Protein AF-A0A4R3VNK3-F1 (afdb_monomer_lite)

Secondary structure (DSSP, 8-state):
--------HHHHHSTTS-HHHHHHHHHHHTTS--HHHHHHHHH-S--EEEEEES--HHHHHHHHHHHHGGGEEEEEEEEEEETTTTEEEEEEEEEEETTTEEEEEETTTTEEEEEE-GGGHHHHHHHHHHHHHHHT---------

Foldseek 3Di:
DDPDDDPDVVVVVCVPPDPVRVVVCVVVVQPDDDPQVVLCVVPVDRWDKDKDFPAPVVQLVVVCCVVQVVFFPDKDWHWDDDPVVRDTDWTWIWTQGNQSWIWIATPVRRMIMIIHDPVCPVVVVVSVVSRVVRSPPDPPPPDPD

Radius of gyration: 17.73 Å; chains: 1; bounding box: 51×50×43 Å

Sequence (145 aa):
MNNHELENPYSAKMRDLSLEVCLKIKDKFENQHSAYNLFCLFYGCIPQIETCYNLNCNRLIQKLRECYQEQIITQYYCRQYDIERDELIKTNFIILLTHEIAIHLNYLEQYVQILYSSTHIPEVRRIWSKVREIHFTKPDCQNSK

pLDDT: mean 72.59, std 20.17, range [32.12, 95.0]

Organism: NCBI:txid797292

Structure (mmCIF, N/CA/C/O backbone):
data_AF-A0A4R3VNK3-F1
#
_entry.id   AF-A0A4R3VNK3-F1
#
loop_
_atom_site.group_PDB
_atom_site.id
_atom_site.type_symbol
_atom_site.label_atom_id
_atom_site.label_alt_id
_atom_site.label_comp_id
_atom_site.label_asym_id
_atom_site.label_entity_id
_atom_site.label_seq_id
_atom_site.pdbx_PDB_ins_code
_atom_site.Cartn_x
_atom_site.Cartn_y
_atom_site.Cartn_z
_atom_site.occupancy
_atom_site.B_iso_or_equiv
_atom_site.auth_seq_id
_atom_site.auth_comp_id
_atom_site.auth_asym_id
_atom_site.auth_atom_id
_atom_site.pdbx_PDB_model_num
ATOM 1 N N . MET A 1 1 ? -30.342 -9.624 -20.538 1.00 32.12 1 MET A N 1
ATOM 2 C CA . MET A 1 1 ? -29.613 -10.501 -19.598 1.00 32.12 1 MET A CA 1
ATOM 3 C C . MET A 1 1 ? -29.099 -9.644 -18.458 1.00 32.12 1 MET A C 1
ATOM 5 O O . MET A 1 1 ? -28.582 -8.566 -18.722 1.00 32.12 1 MET A O 1
ATOM 9 N N . ASN A 1 2 ? -29.353 -10.094 -17.231 1.00 36.09 2 ASN A N 1
ATOM 10 C CA . ASN A 1 2 ? -29.096 -9.404 -15.968 1.00 36.09 2 ASN A CA 1
ATOM 11 C C . ASN A 1 2 ? -27.599 -9.189 -15.718 1.00 36.09 2 ASN A C 1
ATOM 13 O O . ASN A 1 2 ? -26.845 -10.149 -15.788 1.00 36.09 2 ASN A O 1
ATOM 17 N N . ASN A 1 3 ? -27.226 -7.968 -15.328 1.00 32.34 3 ASN A N 1
ATOM 18 C CA . ASN A 1 3 ? -26.004 -7.673 -14.569 1.00 32.34 3 ASN A CA 1
ATOM 19 C C . ASN A 1 3 ? -26.396 -7.017 -13.233 1.00 32.34 3 ASN A C 1
ATOM 21 O O . ASN A 1 3 ? -25.889 -5.962 -12.857 1.00 32.34 3 ASN A O 1
ATOM 25 N N . HIS A 1 4 ? -27.360 -7.625 -12.538 1.00 47.88 4 HIS A N 1
ATOM 26 C CA . HIS A 1 4 ? -27.377 -7.525 -11.085 1.00 47.88 4 HIS A CA 1
ATOM 27 C C . HIS A 1 4 ? -26.259 -8.425 -10.560 1.00 47.88 4 HIS A C 1
ATOM 29 O O . HIS A 1 4 ? -26.024 -9.482 -11.134 1.00 47.88 4 HIS A O 1
ATOM 35 N N . GLU A 1 5 ? -25.633 -7.988 -9.468 1.00 44.31 5 GLU A N 1
ATOM 36 C CA . GLU A 1 5 ? -24.559 -8.665 -8.727 1.00 44.31 5 GLU A CA 1
ATOM 37 C C . GLU A 1 5 ? -23.148 -8.367 -9.231 1.00 44.31 5 GLU A C 1
ATOM 39 O O . GLU A 1 5 ? -22.507 -9.169 -9.891 1.00 44.31 5 GLU A O 1
ATOM 44 N N . LEU A 1 6 ? -22.655 -7.189 -8.850 1.00 37.09 6 LEU A N 1
ATOM 45 C CA . LEU A 1 6 ? -21.381 -7.035 -8.142 1.00 37.09 6 LEU A CA 1
ATOM 46 C C . LEU A 1 6 ? -21.452 -5.682 -7.411 1.00 37.09 6 LEU A C 1
ATOM 48 O O . LEU A 1 6 ? -20.760 -4.722 -7.752 1.00 37.09 6 LEU A O 1
ATOM 52 N N . GLU A 1 7 ? -22.336 -5.582 -6.408 1.00 37.72 7 GLU A N 1
ATOM 53 C CA . GLU A 1 7 ? -22.221 -4.531 -5.389 1.00 37.72 7 GLU A CA 1
ATOM 54 C C . GLU A 1 7 ? -20.957 -4.818 -4.582 1.00 37.72 7 GLU A C 1
ATOM 56 O O . GLU A 1 7 ? -20.942 -5.502 -3.562 1.00 37.72 7 GLU A O 1
ATOM 61 N N . ASN A 1 8 ? -19.846 -4.336 -5.118 1.00 41.91 8 ASN A N 1
ATOM 62 C CA . ASN A 1 8 ? -18.576 -4.342 -4.440 1.00 41.91 8 ASN A CA 1
ATOM 63 C C . ASN A 1 8 ? -18.700 -3.447 -3.186 1.00 41.91 8 ASN A C 1
ATOM 65 O O . ASN A 1 8 ? -19.165 -2.310 -3.329 1.00 41.91 8 ASN A O 1
ATOM 69 N N . PRO A 1 9 ? -18.276 -3.876 -1.984 1.00 42.41 9 PRO A N 1
ATOM 70 C CA . PRO A 1 9 ? -18.258 -3.031 -0.784 1.00 42.41 9 PRO A CA 1
ATOM 71 C C . PRO A 1 9 ? -17.467 -1.713 -0.944 1.00 42.41 9 PRO A C 1
ATOM 73 O O . PRO A 1 9 ? -17.636 -0.799 -0.135 1.00 42.41 9 PRO A O 1
ATOM 76 N N . TYR A 1 10 ? -16.679 -1.547 -2.018 1.00 35.66 10 TYR A N 1
ATOM 77 C CA . TYR A 1 10 ? -16.115 -0.254 -2.435 1.00 35.66 10 TYR A CA 1
ATOM 78 C C . TYR A 1 10 ? -17.155 0.772 -2.903 1.00 35.66 10 TYR A C 1
ATOM 80 O O . TYR A 1 10 ? -16.978 1.967 -2.677 1.00 35.66 10 TYR A O 1
ATOM 88 N N . SER A 1 11 ? -18.252 0.332 -3.522 1.00 39.53 11 SER A N 1
ATOM 89 C CA . SER A 1 11 ? -19.286 1.223 -4.064 1.00 39.53 11 SER A CA 1
ATOM 90 C C . SER A 1 11 ? -20.045 1.964 -2.961 1.00 39.53 11 SER A C 1
ATOM 92 O O . SER A 1 11 ? -20.378 3.133 -3.126 1.00 39.53 11 SER A O 1
ATOM 94 N N . ALA A 1 12 ? -20.241 1.332 -1.799 1.00 36.06 12 ALA A N 1
ATOM 95 C CA . ALA A 1 12 ? -20.932 1.931 -0.661 1.00 36.06 12 ALA A CA 1
ATOM 96 C C . ALA A 1 12 ? -20.123 3.053 0.021 1.00 36.06 12 ALA A C 1
ATOM 98 O O . ALA A 1 12 ? -20.721 4.025 0.470 1.00 36.06 12 ALA A O 1
ATOM 99 N N . LYS A 1 13 ? -18.781 2.965 0.053 1.00 40.47 13 LYS A N 1
ATOM 100 C CA . LYS A 1 13 ? -17.903 4.031 0.589 1.00 40.47 13 LYS A CA 1
ATOM 101 C C . LYS A 1 13 ? -17.577 5.133 -0.426 1.00 40.47 13 LYS A C 1
ATOM 103 O O . LYS A 1 13 ? -17.186 6.221 -0.025 1.00 40.47 13 LYS A O 1
ATOM 108 N N . MET A 1 14 ? -17.752 4.875 -1.723 1.00 37.59 14 MET A N 1
ATOM 109 C CA . MET A 1 14 ? -17.576 5.873 -2.788 1.00 37.59 14 MET A CA 1
ATOM 110 C C . MET A 1 14 ? -18.839 6.696 -3.085 1.00 37.59 14 MET A C 1
ATOM 112 O O . MET A 1 14 ? -18.780 7.579 -3.934 1.00 37.59 14 MET A O 1
ATOM 116 N N . ARG A 1 15 ? -19.970 6.446 -2.402 1.00 38.84 15 ARG A N 1
ATOM 117 C CA . ARG A 1 15 ? -21.246 7.149 -2.655 1.00 38.84 15 ARG A CA 1
ATOM 118 C C . ARG A 1 15 ? -21.190 8.671 -2.464 1.00 38.84 15 ARG A C 1
ATOM 120 O O . ARG A 1 15 ? -22.013 9.349 -3.067 1.00 38.84 15 ARG A O 1
ATOM 127 N N . ASP A 1 16 ? -20.206 9.195 -1.732 1.00 45.72 16 ASP A N 1
ATOM 128 C CA . ASP A 1 16 ? -20.061 10.640 -1.487 1.00 45.72 16 ASP A CA 1
ATOM 129 C C . ASP A 1 16 ? -18.989 11.329 -2.351 1.00 45.72 16 ASP A C 1
ATOM 131 O O . ASP A 1 16 ? -18.818 12.546 -2.281 1.00 45.72 16 ASP A O 1
ATOM 135 N N . LEU A 1 17 ? -18.275 10.589 -3.205 1.00 44.41 17 LEU A N 1
ATOM 136 C CA . LEU A 1 17 ? -17.343 11.166 -4.176 1.00 44.41 17 LEU A CA 1
ATOM 137 C C . LEU A 1 17 ? -17.968 11.059 -5.564 1.00 44.41 17 LEU A C 1
ATOM 139 O O . LEU A 1 17 ? -18.306 9.969 -6.024 1.00 44.41 17 LEU A O 1
ATOM 143 N N . SER A 1 18 ? -18.145 12.196 -6.242 1.00 48.69 18 SER A N 1
ATOM 144 C CA . SER A 1 18 ? -18.752 12.197 -7.573 1.00 48.69 18 SER A CA 1
ATOM 145 C C . SER A 1 18 ? -17.966 11.282 -8.520 1.00 48.69 18 SER A C 1
ATOM 147 O O . SER A 1 18 ? -16.740 11.187 -8.449 1.00 48.69 18 SER A O 1
ATOM 149 N N . LEU A 1 19 ? -18.668 10.606 -9.433 1.00 43.50 19 LEU A N 1
ATOM 150 C CA . LEU A 1 19 ? -18.063 9.718 -10.433 1.00 43.50 19 LEU A CA 1
ATOM 151 C C . LEU A 1 19 ? -16.925 10.414 -11.206 1.00 43.50 19 LEU A C 1
ATOM 153 O O . LEU A 1 19 ? -15.915 9.798 -11.529 1.00 43.50 19 LEU A O 1
ATOM 157 N N . GLU A 1 20 ? -17.056 11.721 -11.426 1.00 42.12 20 GLU A N 1
ATOM 158 C CA . GLU A 1 20 ? -16.043 12.576 -12.041 1.00 42.12 20 GLU A CA 1
ATOM 159 C C . GLU A 1 20 ? -14.791 12.752 -11.163 1.00 42.12 20 GLU A C 1
ATOM 161 O O . GLU A 1 20 ? -13.680 12.779 -11.684 1.00 42.12 20 GLU A O 1
ATOM 166 N N . VAL A 1 21 ? -14.939 12.819 -9.835 1.00 49.62 21 VAL A N 1
ATOM 167 C CA . VAL A 1 21 ? -13.823 12.817 -8.878 1.00 49.62 21 VAL A CA 1
ATOM 168 C C . VAL A 1 21 ? -13.159 11.446 -8.840 1.00 49.62 21 VAL A C 1
ATOM 170 O O . VAL A 1 21 ? -11.941 11.384 -8.926 1.00 49.62 21 VAL A O 1
ATOM 173 N N . CYS A 1 22 ? -13.914 10.348 -8.816 1.00 45.69 22 CYS A N 1
ATOM 174 C CA . CYS A 1 22 ? -13.359 8.990 -8.865 1.00 45.69 22 CYS A CA 1
ATOM 175 C C . CYS A 1 22 ? -12.591 8.704 -10.170 1.00 45.69 22 CYS A C 1
ATOM 177 O O . CYS A 1 22 ? -11.541 8.061 -10.140 1.00 45.69 22 CYS A O 1
ATOM 179 N N . LEU A 1 23 ? -13.065 9.221 -11.308 1.00 43.00 23 LEU A N 1
ATOM 180 C CA . LEU A 1 23 ? -12.381 9.120 -12.602 1.00 43.00 23 LEU A CA 1
ATOM 181 C C . LEU A 1 23 ? -11.177 10.071 -12.702 1.00 43.00 23 LEU A C 1
ATOM 183 O O . LEU A 1 23 ? -10.117 9.651 -13.151 1.00 43.00 23 LEU A O 1
ATOM 187 N N . LYS A 1 24 ? -11.276 11.306 -12.186 1.00 44.72 24 LYS A N 1
ATOM 188 C CA . LYS A 1 24 ? -10.127 12.225 -12.045 1.00 44.72 24 LYS A CA 1
ATOM 189 C C . LYS A 1 24 ? -9.065 11.686 -11.089 1.00 44.72 24 LYS A C 1
ATOM 191 O O . LYS A 1 24 ? -7.885 11.949 -11.295 1.00 44.72 24 LYS A O 1
ATOM 196 N N . ILE A 1 25 ? -9.471 10.952 -10.055 1.00 47.12 25 ILE A N 1
ATOM 197 C CA . ILE A 1 25 ? -8.597 10.188 -9.166 1.00 47.12 25 ILE A CA 1
ATOM 198 C C . ILE A 1 25 ? -7.928 9.100 -10.007 1.00 47.12 25 ILE A C 1
ATOM 200 O O . ILE A 1 25 ? -6.719 9.144 -10.151 1.00 47.12 25 ILE A O 1
ATOM 204 N N . LYS A 1 26 ? -8.668 8.214 -10.676 1.00 44.62 26 LYS A N 1
ATOM 205 C CA . LYS A 1 26 ? -8.086 7.157 -11.523 1.00 44.62 26 LYS A CA 1
ATOM 206 C C . LYS A 1 26 ? -7.061 7.681 -12.554 1.00 44.62 26 LYS A C 1
ATOM 208 O O . LYS A 1 26 ? -5.932 7.200 -12.561 1.00 44.62 26 LYS A O 1
ATOM 213 N N . ASP A 1 27 ? -7.399 8.719 -13.321 1.00 40.09 27 ASP A N 1
ATOM 214 C CA . ASP A 1 27 ? -6.528 9.270 -14.376 1.00 40.09 27 ASP A CA 1
ATOM 215 C C . ASP A 1 27 ? -5.336 10.088 -13.827 1.00 40.09 27 ASP A C 1
ATOM 217 O O . ASP A 1 27 ? -4.262 10.113 -14.434 1.00 40.09 27 ASP A O 1
ATOM 221 N N . LYS A 1 28 ? -5.459 10.729 -12.649 1.00 43.62 28 LYS A N 1
ATOM 222 C CA . LYS A 1 28 ? -4.308 11.351 -11.949 1.00 43.62 28 LYS A CA 1
ATOM 223 C C . LYS A 1 28 ? -3.417 10.331 -11.240 1.00 43.62 28 LYS A C 1
ATOM 225 O O . LYS A 1 28 ? -2.230 10.595 -11.029 1.00 43.62 28 LYS A O 1
ATOM 230 N N . PHE A 1 29 ? -3.976 9.197 -10.832 1.00 50.88 29 PHE A N 1
ATOM 231 C CA . PHE A 1 29 ? -3.279 8.176 -10.055 1.00 50.88 29 PHE A CA 1
ATOM 232 C C . PHE A 1 29 ? -2.251 7.403 -10.871 1.00 50.88 29 PHE A C 1
ATOM 234 O O . PHE A 1 29 ? -1.205 7.038 -10.334 1.00 50.88 29 PHE A O 1
ATOM 241 N N . GLU A 1 30 ? -2.513 7.191 -12.158 1.00 47.62 30 GLU A N 1
ATOM 242 C CA . GLU A 1 30 ? -1.618 6.424 -13.026 1.00 47.62 30 GLU A CA 1
ATOM 243 C C . GLU A 1 30 ? -0.290 7.146 -13.304 1.00 47.62 30 GLU A C 1
ATOM 245 O O . GLU A 1 30 ? 0.707 6.480 -13.566 1.00 47.62 30 GLU A O 1
ATOM 250 N N . ASN A 1 31 ? -0.225 8.478 -13.150 1.00 45.38 31 ASN A N 1
ATOM 251 C CA . ASN A 1 31 ? 0.899 9.243 -13.693 1.00 45.38 31 ASN A CA 1
ATOM 252 C C . ASN A 1 31 ? 1.790 10.002 -12.690 1.00 45.38 31 ASN A C 1
ATOM 254 O O . ASN A 1 31 ? 2.947 10.230 -13.034 1.00 45.38 31 ASN A O 1
ATOM 258 N N . GLN A 1 32 ? 1.348 10.429 -11.488 1.00 48.88 32 GLN A N 1
ATOM 259 C CA . GLN A 1 32 ? 2.134 11.467 -10.764 1.00 48.88 32 GLN A CA 1
ATOM 260 C C . GLN A 1 32 ? 2.186 11.460 -9.224 1.00 48.88 32 GLN A C 1
ATOM 262 O O . GLN A 1 32 ? 2.820 12.347 -8.649 1.00 48.88 32 GLN A O 1
ATOM 267 N N . HIS A 1 33 ? 1.576 10.516 -8.503 1.00 59.69 33 HIS A N 1
ATOM 268 C CA . HIS A 1 33 ? 1.439 10.676 -7.047 1.00 59.69 33 HIS A CA 1
ATOM 269 C C . HIS A 1 33 ? 2.047 9.535 -6.216 1.00 59.69 33 HIS A C 1
ATOM 271 O O . HIS A 1 33 ? 1.850 8.350 -6.477 1.00 59.69 33 HIS A O 1
ATOM 277 N N . SER A 1 34 ? 2.861 9.931 -5.233 1.00 72.00 34 SER A N 1
ATOM 278 C CA . SER A 1 34 ? 3.539 9.069 -4.263 1.00 72.00 34 SER A CA 1
ATOM 279 C C . SER A 1 34 ? 2.539 8.468 -3.267 1.00 72.00 34 SER A C 1
ATOM 281 O O . SER A 1 34 ? 1.412 8.950 -3.142 1.00 72.00 34 SER A O 1
ATOM 283 N N . ALA A 1 35 ? 2.944 7.433 -2.521 1.00 76.69 35 ALA A N 1
ATOM 284 C CA . ALA A 1 35 ? 2.098 6.809 -1.495 1.00 76.69 35 ALA A CA 1
ATOM 285 C C . ALA A 1 35 ? 1.523 7.824 -0.484 1.00 76.69 35 ALA A C 1
ATOM 287 O O . ALA A 1 35 ? 0.393 7.658 -0.029 1.00 76.69 35 ALA A O 1
ATOM 288 N N . TYR A 1 36 ? 2.258 8.911 -0.212 1.00 81.50 36 TYR A N 1
ATOM 289 C CA . TYR A 1 36 ? 1.816 10.041 0.611 1.00 81.50 36 TYR A CA 1
ATOM 290 C C . TYR A 1 36 ? 0.514 10.654 0.121 1.00 81.50 36 TYR A C 1
ATOM 292 O O . TYR A 1 36 ? -0.429 10.786 0.887 1.00 81.50 36 TYR A O 1
ATOM 300 N N . ASN A 1 37 ? 0.435 10.984 -1.164 1.00 77.19 37 ASN A N 1
ATOM 301 C CA . ASN A 1 37 ? -0.727 11.666 -1.719 1.00 77.19 37 ASN A CA 1
ATOM 302 C C . ASN A 1 37 ? -1.972 10.780 -1.684 1.00 77.19 37 ASN A C 1
ATOM 304 O O . ASN A 1 37 ? -3.053 11.270 -1.377 1.00 77.19 37 ASN A O 1
ATOM 308 N N . LEU A 1 38 ? -1.819 9.478 -1.955 1.00 76.19 38 LEU A N 1
ATOM 309 C CA . LEU A 1 38 ? -2.921 8.525 -1.819 1.00 76.19 38 LEU A CA 1
ATOM 310 C C . LEU A 1 38 ? -3.398 8.440 -0.365 1.00 76.19 38 LEU A C 1
ATOM 312 O O . LEU A 1 38 ? -4.600 8.471 -0.113 1.00 76.19 38 LEU A O 1
ATOM 316 N N . PHE A 1 39 ? -2.467 8.356 0.585 1.00 85.56 39 PHE A N 1
ATOM 317 C CA . PHE A 1 39 ? -2.796 8.307 2.004 1.00 85.56 39 PHE A CA 1
ATOM 318 C C . PHE A 1 39 ? -3.515 9.582 2.470 1.00 85.56 39 PHE A C 1
ATOM 320 O O . PHE A 1 39 ? -4.599 9.495 3.044 1.00 85.56 39 PHE A O 1
ATOM 327 N N . CYS A 1 40 ? -2.964 10.760 2.157 1.00 81.75 40 CYS A N 1
ATOM 328 C CA . CYS A 1 40 ? -3.558 12.054 2.496 1.00 81.75 40 CYS A CA 1
ATOM 329 C C . CYS A 1 40 ? -4.940 12.237 1.861 1.00 81.75 40 CYS A C 1
ATOM 331 O O . CYS A 1 40 ? -5.839 12.765 2.504 1.00 81.75 40 CYS A O 1
ATOM 333 N N . LEU A 1 41 ? -5.126 11.803 0.610 1.00 79.25 41 LEU A N 1
ATOM 334 C CA . LEU A 1 41 ? -6.422 11.875 -0.064 1.00 79.25 41 LEU A CA 1
ATOM 335 C C . LEU A 1 41 ? -7.473 11.021 0.649 1.00 79.25 41 LEU A C 1
ATOM 337 O O . LEU A 1 41 ? -8.621 11.437 0.759 1.00 79.25 41 LEU A O 1
ATOM 341 N N . PHE A 1 42 ? -7.086 9.828 1.106 1.00 79.44 42 PHE A N 1
ATOM 342 C CA . PHE A 1 42 ? -8.022 8.884 1.706 1.00 79.44 42 PHE A CA 1
ATOM 343 C C . PHE A 1 42 ? -8.373 9.241 3.157 1.00 79.44 42 PHE A C 1
ATOM 345 O O . PHE A 1 42 ? -9.528 9.107 3.549 1.00 79.44 42 PHE A O 1
ATOM 352 N N . TYR A 1 43 ? -7.398 9.698 3.949 1.00 83.12 43 TYR A N 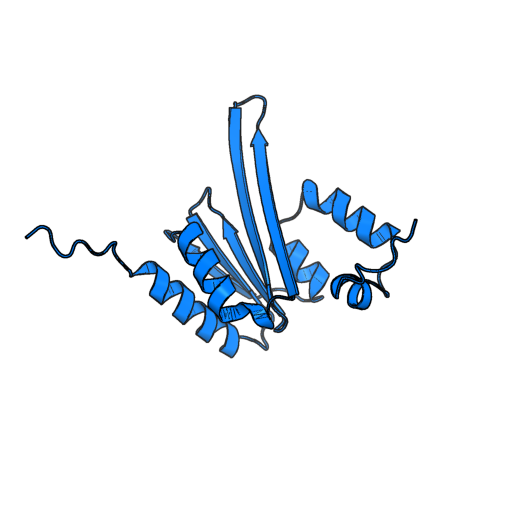1
ATOM 353 C CA . TYR A 1 43 ? -7.578 9.938 5.389 1.00 83.12 43 TYR A CA 1
ATOM 354 C C . TYR A 1 43 ? -7.591 11.417 5.789 1.00 83.12 43 TYR A C 1
ATOM 356 O O . TYR A 1 43 ? -7.814 11.733 6.952 1.00 83.12 43 TYR A O 1
ATOM 364 N N . GLY A 1 44 ? -7.357 12.341 4.853 1.00 80.50 44 GLY A N 1
ATOM 365 C CA . GLY A 1 44 ? -7.424 13.781 5.118 1.00 80.50 44 GLY A CA 1
ATOM 366 C C . GLY A 1 44 ? -6.390 14.287 6.129 1.00 80.50 44 GLY A C 1
ATOM 367 O O . GLY A 1 44 ? -6.624 15.304 6.778 1.00 80.50 44 GLY A O 1
ATOM 368 N N . CYS A 1 45 ? -5.264 13.588 6.294 1.00 81.31 45 CYS A N 1
ATOM 369 C CA . CYS A 1 45 ? -4.277 13.879 7.333 1.00 81.31 45 CYS A CA 1
ATOM 370 C C . CYS A 1 45 ? -2.842 13.955 6.792 1.00 81.31 45 CYS A C 1
ATOM 372 O O . CYS A 1 45 ? -2.552 13.523 5.676 1.00 81.31 45 CYS A O 1
ATOM 374 N N . ILE A 1 46 ? -1.937 14.523 7.599 1.00 85.44 46 ILE A N 1
ATOM 375 C CA . ILE A 1 46 ? -0.496 14.523 7.326 1.00 85.44 46 ILE A CA 1
ATOM 376 C C . ILE A 1 46 ? 0.098 13.236 7.921 1.00 85.44 46 ILE A C 1
ATOM 378 O O . ILE A 1 46 ? 0.084 13.088 9.148 1.00 85.44 46 ILE A O 1
ATOM 382 N N . PRO A 1 47 ? 0.626 12.313 7.097 1.00 86.12 47 PRO A N 1
ATOM 383 C CA . PRO A 1 47 ? 1.162 11.053 7.586 1.00 86.12 47 PRO A CA 1
ATOM 384 C C . PRO A 1 47 ? 2.442 11.244 8.389 1.00 86.12 47 PRO A C 1
ATOM 386 O O . PRO A 1 47 ? 3.354 11.966 7.987 1.00 86.12 47 PRO A O 1
ATOM 389 N N . GLN A 1 48 ? 2.544 10.485 9.471 1.00 91.44 48 GLN A N 1
ATOM 390 C CA . GLN A 1 48 ? 3.818 10.034 10.016 1.00 91.44 48 GLN A CA 1
ATOM 391 C C . GLN A 1 48 ? 4.332 8.851 9.189 1.00 91.44 48 GLN A C 1
ATOM 393 O O . GLN A 1 48 ? 3.543 8.160 8.540 1.00 91.44 48 GLN A O 1
ATOM 398 N N . ILE A 1 49 ? 5.651 8.639 9.173 1.00 91.19 49 ILE A N 1
ATOM 399 C CA . ILE A 1 49 ? 6.301 7.759 8.197 1.00 91.19 49 ILE A CA 1
ATOM 400 C C . ILE A 1 49 ? 7.402 6.945 8.869 1.00 91.19 49 ILE A C 1
ATOM 402 O O . ILE A 1 49 ? 8.361 7.509 9.386 1.00 91.19 49 ILE A O 1
ATOM 406 N N . GLU A 1 50 ? 7.303 5.621 8.782 1.00 89.88 50 GLU A N 1
ATOM 407 C CA . GLU A 1 50 ? 8.374 4.688 9.152 1.00 89.88 50 GLU A CA 1
ATOM 408 C C . GLU A 1 50 ? 8.887 3.977 7.900 1.00 89.88 50 GLU A C 1
ATOM 410 O O . GLU A 1 50 ? 8.086 3.497 7.100 1.00 89.88 50 GLU A O 1
ATOM 415 N N . THR A 1 51 ? 10.209 3.894 7.710 1.00 90.06 51 THR A N 1
ATOM 416 C CA . THR A 1 51 ? 10.826 3.276 6.517 1.00 90.06 51 THR A CA 1
ATOM 417 C C . THR A 1 51 ? 11.827 2.192 6.908 1.00 90.06 51 THR A C 1
ATOM 419 O O . THR A 1 51 ? 12.624 2.378 7.825 1.00 90.06 51 THR A O 1
ATOM 422 N N . CYS A 1 52 ? 11.820 1.062 6.201 1.00 85.81 52 CYS A N 1
ATOM 423 C CA . CYS A 1 52 ? 12.800 -0.012 6.368 1.00 85.81 52 CYS A CA 1
ATOM 424 C C . CYS A 1 52 ? 13.236 -0.565 5.007 1.00 85.81 52 CYS A C 1
ATOM 426 O O . CYS A 1 52 ? 12.401 -0.817 4.142 1.00 85.81 52 CYS A O 1
ATOM 428 N N . TYR A 1 53 ? 14.544 -0.749 4.838 1.00 86.00 53 TYR A N 1
ATOM 429 C CA . TYR A 1 53 ? 15.193 -1.199 3.603 1.00 86.00 53 TYR A CA 1
ATOM 430 C C . TYR A 1 53 ? 15.594 -2.677 3.681 1.00 86.00 53 TYR A C 1
ATOM 432 O O . TYR A 1 53 ? 15.593 -3.265 4.761 1.00 86.00 53 TYR A O 1
ATOM 440 N N . ASN A 1 54 ? 16.015 -3.245 2.547 1.00 80.81 54 ASN A N 1
ATOM 441 C CA . ASN A 1 54 ? 16.524 -4.616 2.415 1.00 80.81 54 ASN A CA 1
ATOM 442 C C . ASN A 1 54 ? 15.494 -5.701 2.777 1.00 80.81 54 ASN A C 1
ATOM 444 O O . ASN A 1 54 ? 15.837 -6.745 3.338 1.00 80.81 54 ASN A O 1
ATOM 448 N N . LEU A 1 55 ? 14.223 -5.464 2.450 1.00 78.88 55 LEU A N 1
ATOM 449 C CA . LEU A 1 55 ? 13.126 -6.389 2.729 1.00 78.88 55 LEU A CA 1
ATOM 450 C C . LEU A 1 55 ? 12.721 -7.169 1.482 1.00 78.88 55 LEU A C 1
ATOM 452 O O . LEU A 1 55 ? 12.572 -6.602 0.408 1.00 78.88 55 LEU A O 1
ATOM 456 N N . ASN A 1 56 ? 12.424 -8.460 1.644 1.00 81.81 56 ASN A N 1
ATOM 457 C CA . ASN A 1 56 ? 11.808 -9.249 0.580 1.00 81.81 56 ASN A CA 1
ATOM 458 C C . ASN A 1 56 ? 10.316 -8.887 0.448 1.00 81.81 56 ASN A C 1
ATOM 460 O O . ASN A 1 56 ? 9.463 -9.435 1.156 1.00 81.81 56 ASN A O 1
ATOM 464 N N . CYS A 1 57 ? 10.001 -7.969 -0.470 1.00 83.50 57 CYS A N 1
ATOM 465 C CA . CYS A 1 57 ? 8.644 -7.451 -0.667 1.00 83.50 57 CYS A CA 1
ATOM 466 C C . CYS A 1 57 ? 7.619 -8.539 -1.043 1.00 83.50 57 CYS A C 1
ATOM 468 O O . CYS A 1 57 ? 6.483 -8.493 -0.570 1.00 83.50 57 CYS A O 1
ATOM 470 N N . ASN A 1 58 ? 8.010 -9.548 -1.832 1.00 82.19 58 ASN A N 1
ATOM 471 C CA . ASN A 1 58 ? 7.116 -10.643 -2.237 1.00 82.19 58 ASN A CA 1
ATOM 472 C C . ASN A 1 58 ? 6.602 -11.432 -1.026 1.00 82.19 58 ASN A C 1
ATOM 474 O O . ASN A 1 58 ? 5.396 -11.625 -0.866 1.00 82.19 58 ASN A O 1
ATOM 478 N N . ARG A 1 59 ? 7.518 -11.848 -0.145 1.00 82.75 59 ARG A N 1
ATOM 479 C CA . ARG A 1 59 ? 7.167 -12.597 1.069 1.00 82.75 59 ARG A CA 1
ATOM 480 C C . ARG A 1 59 ? 6.392 -11.735 2.061 1.00 82.75 59 ARG A C 1
ATOM 482 O O . ARG A 1 59 ? 5.488 -12.226 2.736 1.00 82.75 59 ARG A O 1
ATOM 489 N N . LEU A 1 60 ? 6.744 -10.453 2.144 1.00 85.62 60 LEU A N 1
ATOM 490 C CA . LEU A 1 60 ? 6.080 -9.502 3.026 1.00 85.62 60 LEU A CA 1
ATOM 491 C C . LEU A 1 60 ? 4.604 -9.323 2.651 1.00 85.62 60 LEU A C 1
ATOM 493 O O . LEU A 1 60 ? 3.750 -9.369 3.529 1.00 85.62 60 LEU A O 1
ATOM 497 N N . ILE A 1 61 ? 4.275 -9.219 1.364 1.00 84.44 61 ILE A N 1
ATOM 498 C CA . ILE A 1 61 ? 2.889 -9.018 0.914 1.00 84.44 61 ILE A CA 1
ATOM 499 C C . ILE A 1 61 ? 1.984 -10.198 1.225 1.00 84.44 61 ILE A C 1
ATOM 501 O O . ILE A 1 61 ? 0.860 -9.985 1.674 1.00 84.44 61 ILE A O 1
ATOM 505 N N . GLN A 1 62 ? 2.458 -11.426 1.003 1.00 84.75 62 GLN A N 1
ATOM 506 C CA . GLN A 1 62 ? 1.677 -12.624 1.321 1.00 84.75 62 GLN A CA 1
ATOM 507 C C . GLN A 1 62 ? 1.276 -12.624 2.800 1.00 84.75 62 GLN A C 1
ATOM 509 O O . GLN A 1 62 ? 0.092 -12.676 3.122 1.00 84.75 62 GLN A O 1
ATOM 514 N N . LYS A 1 63 ? 2.247 -12.412 3.691 1.00 86.31 63 LYS A N 1
ATOM 515 C CA . LYS A 1 63 ? 1.999 -12.378 5.135 1.00 86.31 63 LYS A CA 1
ATOM 516 C C . LYS A 1 63 ? 1.162 -11.187 5.592 1.00 86.31 63 LYS A C 1
ATOM 518 O O . LYS A 1 63 ? 0.332 -11.341 6.482 1.00 86.31 63 LYS A O 1
ATOM 523 N N . LEU A 1 64 ? 1.355 -10.002 5.007 1.00 87.06 64 LEU A N 1
ATOM 524 C CA . LEU A 1 64 ? 0.524 -8.838 5.327 1.00 87.06 64 LEU A CA 1
ATOM 525 C C . LEU A 1 64 ? -0.938 -9.086 4.941 1.00 87.06 64 LEU A C 1
ATOM 527 O O . LEU A 1 64 ? -1.832 -8.739 5.706 1.00 87.06 64 LEU A O 1
ATOM 531 N N . ARG A 1 65 ? -1.188 -9.727 3.794 1.00 85.50 65 ARG A N 1
ATOM 532 C CA . ARG A 1 65 ? -2.544 -10.115 3.392 1.00 85.50 65 ARG A CA 1
ATOM 533 C C . ARG A 1 65 ? -3.153 -11.117 4.361 1.00 85.50 65 ARG A C 1
ATOM 535 O O . ARG A 1 65 ? -4.275 -10.897 4.780 1.00 85.50 65 ARG A O 1
ATOM 542 N N . GLU A 1 66 ? -2.414 -12.147 4.762 1.00 88.62 66 GLU A N 1
ATOM 543 C CA . GLU A 1 66 ? -2.885 -13.140 5.739 1.00 88.62 66 GLU A CA 1
ATOM 544 C C . GLU A 1 66 ? -3.208 -12.511 7.103 1.00 88.62 66 GLU A C 1
ATOM 546 O O . GLU A 1 66 ? -4.244 -12.795 7.693 1.00 88.62 66 GLU A O 1
ATOM 551 N N . CYS A 1 67 ? -2.335 -11.634 7.606 1.00 88.56 67 CYS A N 1
ATOM 552 C CA . CYS A 1 67 ? -2.469 -11.060 8.947 1.00 88.56 67 CYS A CA 1
ATOM 553 C C . CYS A 1 67 ? -3.520 -9.946 9.038 1.00 88.56 67 CYS A C 1
ATOM 555 O O . CYS A 1 67 ? -4.073 -9.719 10.112 1.00 88.56 67 CYS A O 1
ATOM 557 N N . TYR A 1 68 ? -3.748 -9.212 7.946 1.00 89.56 68 TYR A N 1
ATOM 558 C CA . TYR A 1 68 ? -4.546 -7.985 7.960 1.00 89.56 68 TYR A CA 1
ATOM 559 C C . TYR A 1 68 ? -5.736 -8.023 7.006 1.00 89.56 68 TYR A C 1
ATOM 561 O O . TYR A 1 68 ? -6.347 -6.980 6.811 1.00 89.56 68 TYR A O 1
ATOM 569 N N . GLN A 1 69 ? -6.092 -9.181 6.436 1.00 88.12 69 GLN A N 1
ATOM 570 C CA . GLN A 1 69 ? -7.142 -9.314 5.416 1.00 88.12 69 GLN A CA 1
ATOM 571 C C . GLN A 1 69 ? -8.420 -8.535 5.751 1.00 88.12 69 GLN A C 1
ATOM 573 O O . GLN A 1 69 ? -8.910 -7.774 4.924 1.00 88.12 69 GLN A O 1
ATOM 578 N N . GLU A 1 70 ? -8.921 -8.685 6.977 1.00 89.69 70 GLU A N 1
ATOM 579 C CA . GLU A 1 70 ? -10.158 -8.048 7.450 1.00 89.69 70 GLU A CA 1
ATOM 580 C C . GLU A 1 70 ? -10.031 -6.530 7.644 1.00 89.69 70 GLU A C 1
ATOM 582 O O . GLU A 1 70 ? -11.025 -5.810 7.672 1.00 89.69 70 GLU A O 1
ATOM 587 N N . GLN A 1 71 ? -8.803 -6.032 7.777 1.00 89.00 71 GLN A N 1
ATOM 588 C CA . GLN A 1 71 ? -8.493 -4.618 7.971 1.00 89.00 71 GLN A CA 1
ATOM 589 C C . GLN A 1 71 ? -8.170 -3.920 6.652 1.00 89.00 71 GLN A C 1
ATOM 591 O O . GLN A 1 71 ? -8.096 -2.694 6.631 1.00 89.00 71 GLN A O 1
ATOM 596 N N . ILE A 1 72 ? -7.944 -4.657 5.559 1.00 86.19 72 ILE A N 1
ATOM 597 C CA . ILE A 1 72 ? -7.626 -4.065 4.260 1.00 86.19 72 ILE A CA 1
ATOM 598 C C . ILE A 1 72 ? -8.866 -3.343 3.746 1.00 86.19 72 ILE A C 1
ATOM 600 O O . ILE A 1 72 ? -9.854 -3.962 3.359 1.00 86.19 72 ILE A O 1
ATOM 604 N N . ILE A 1 73 ? -8.783 -2.013 3.687 1.00 85.88 73 ILE A N 1
ATOM 605 C CA . ILE A 1 73 ? -9.726 -1.227 2.905 1.00 85.88 73 ILE A CA 1
ATOM 606 C C . ILE A 1 73 ? -9.478 -1.549 1.446 1.00 85.88 73 ILE A C 1
ATOM 608 O O . ILE A 1 73 ? -10.384 -2.037 0.801 1.00 85.88 73 ILE A O 1
ATOM 612 N N . THR A 1 74 ? -8.280 -1.296 0.918 1.00 83.94 74 THR A N 1
ATOM 613 C CA . THR A 1 74 ? -7.955 -1.481 -0.505 1.00 83.94 74 THR A CA 1
ATOM 614 C C . THR A 1 74 ? -6.466 -1.733 -0.709 1.00 83.94 74 THR A C 1
ATOM 616 O O . THR A 1 74 ? -5.658 -1.516 0.194 1.00 83.94 74 THR A O 1
ATOM 619 N N . GLN A 1 75 ? -6.094 -2.191 -1.901 1.00 83.50 75 GLN A N 1
ATOM 620 C CA . GLN A 1 75 ? -4.711 -2.418 -2.298 1.00 83.50 75 GLN A CA 1
ATOM 621 C C . GLN A 1 75 ? -4.486 -1.997 -3.754 1.00 83.50 75 GLN A C 1
ATOM 623 O O . GLN A 1 75 ? -5.345 -2.206 -4.609 1.00 83.50 75 GLN A O 1
ATOM 628 N N . TYR A 1 76 ? -3.311 -1.443 -4.038 1.00 82.56 76 TYR A N 1
ATOM 629 C CA . TYR A 1 76 ? -2.923 -0.928 -5.346 1.00 82.56 76 TYR A CA 1
ATOM 630 C C . TYR A 1 76 ? -1.574 -1.505 -5.755 1.00 82.56 76 TYR A C 1
ATOM 632 O O . TYR A 1 76 ? -0.629 -1.488 -4.970 1.00 82.56 76 TYR A O 1
ATOM 640 N N . TYR A 1 77 ? -1.470 -1.980 -6.993 1.00 82.44 77 TYR A N 1
ATOM 641 C CA . TYR A 1 77 ? -0.210 -2.400 -7.598 1.00 82.44 77 TYR A CA 1
ATOM 642 C C . TYR A 1 77 ? 0.065 -1.533 -8.823 1.00 82.44 77 TYR A C 1
ATOM 644 O O . TYR A 1 77 ? -0.793 -1.407 -9.693 1.00 82.44 77 TYR A O 1
ATOM 652 N N . CYS A 1 78 ? 1.249 -0.929 -8.883 1.00 77.31 78 CYS A N 1
ATOM 653 C CA . CYS A 1 78 ? 1.667 -0.069 -9.983 1.00 77.31 78 CYS A CA 1
ATOM 654 C C . CYS A 1 78 ? 3.041 -0.511 -10.482 1.00 77.31 78 CYS A C 1
ATOM 656 O O . CYS A 1 78 ? 3.968 -0.694 -9.692 1.00 77.31 78 CYS A O 1
ATOM 658 N N . ARG A 1 79 ? 3.174 -0.647 -11.802 1.00 78.19 79 ARG A N 1
ATOM 659 C CA . ARG A 1 79 ? 4.429 -0.946 -12.488 1.00 78.19 79 ARG A CA 1
ATOM 660 C C . ARG A 1 79 ? 4.605 0.050 -13.629 1.00 78.19 79 ARG A C 1
ATOM 662 O O . ARG A 1 79 ? 3.668 0.239 -14.395 1.00 78.19 79 ARG A O 1
ATOM 669 N N . GLN A 1 80 ? 5.776 0.671 -13.734 1.00 77.94 80 GLN A N 1
ATOM 670 C CA . GLN A 1 80 ? 6.074 1.651 -14.778 1.00 77.94 80 GLN A CA 1
ATOM 671 C C . GLN A 1 80 ? 7.417 1.348 -15.427 1.00 77.94 80 GLN A C 1
ATOM 673 O O . GLN A 1 80 ? 8.407 1.110 -14.734 1.00 77.94 80 GLN A O 1
ATOM 678 N N . TYR A 1 81 ? 7.420 1.404 -16.752 1.00 76.75 81 TYR A N 1
ATOM 679 C CA . TYR A 1 81 ? 8.586 1.206 -17.596 1.00 76.75 81 TYR A CA 1
ATOM 680 C C . TYR A 1 81 ? 8.950 2.501 -18.312 1.00 76.75 81 TYR A C 1
ATOM 682 O O . TYR A 1 81 ? 8.063 3.258 -18.708 1.00 76.75 81 TYR A O 1
ATOM 690 N N . ASP A 1 82 ? 10.246 2.721 -18.488 1.00 79.75 82 ASP A N 1
ATOM 691 C CA . ASP A 1 82 ? 10.779 3.660 -19.465 1.00 79.75 82 ASP A CA 1
ATOM 692 C C . ASP A 1 82 ? 10.952 2.908 -20.793 1.00 79.75 82 ASP A C 1
ATOM 694 O O . ASP A 1 82 ? 11.768 1.992 -20.892 1.00 79.75 82 ASP A O 1
ATOM 698 N N . ILE A 1 83 ? 10.139 3.261 -21.794 1.00 82.75 83 ILE A N 1
ATOM 699 C CA . ILE A 1 83 ? 10.116 2.585 -23.102 1.00 82.75 83 ILE A CA 1
ATOM 700 C C . ILE A 1 83 ? 11.393 2.878 -23.895 1.00 82.75 83 ILE A C 1
ATOM 702 O O . ILE A 1 83 ? 11.864 2.014 -24.628 1.00 82.75 83 ILE A O 1
ATOM 706 N N . GLU A 1 84 ? 11.960 4.078 -23.759 1.00 87.19 84 GLU A N 1
ATOM 707 C CA . GLU A 1 84 ? 13.149 4.478 -24.519 1.00 87.19 84 GLU A CA 1
ATOM 708 C C . GLU A 1 84 ? 14.406 3.779 -24.000 1.00 87.19 84 GLU A C 1
ATOM 710 O O . GLU A 1 84 ? 15.324 3.497 -24.769 1.00 87.19 84 GLU A O 1
ATOM 715 N N . ARG A 1 85 ? 14.435 3.488 -22.695 1.00 82.88 85 ARG A N 1
ATOM 716 C CA . ARG A 1 85 ? 15.563 2.827 -22.025 1.00 82.88 85 ARG A CA 1
ATOM 717 C C . ARG A 1 85 ? 15.400 1.318 -21.871 1.00 82.88 85 ARG A C 1
ATOM 719 O O . ARG A 1 85 ? 16.364 0.663 -21.499 1.00 82.88 85 ARG A O 1
ATOM 726 N N . ASP A 1 86 ? 14.213 0.782 -22.149 1.00 83.12 86 ASP A N 1
ATOM 727 C CA . ASP A 1 86 ? 13.835 -0.611 -21.866 1.00 83.12 86 ASP A CA 1
ATOM 728 C C . ASP A 1 86 ? 14.060 -1.004 -20.388 1.00 83.12 86 ASP A C 1
ATOM 730 O O . ASP A 1 86 ? 14.515 -2.097 -20.050 1.00 83.12 86 ASP A O 1
ATOM 734 N N . GLU A 1 87 ? 13.748 -0.085 -19.468 1.00 82.19 87 GLU A N 1
ATOM 735 C CA . GLU A 1 87 ? 14.041 -0.237 -18.039 1.00 82.19 87 GLU A CA 1
ATOM 736 C C . GLU A 1 87 ? 12.783 -0.154 -17.169 1.00 82.19 87 GLU A C 1
ATOM 738 O O . GLU A 1 87 ? 11.876 0.655 -17.380 1.00 82.19 87 GLU A O 1
ATOM 743 N N . LEU A 1 88 ? 12.736 -0.987 -16.124 1.00 75.94 88 LEU A N 1
ATOM 744 C CA . LEU A 1 88 ? 11.720 -0.894 -15.080 1.00 75.94 88 LEU A CA 1
ATOM 745 C C . LEU A 1 88 ? 12.099 0.214 -14.091 1.00 75.94 88 LEU A C 1
ATOM 747 O O . LEU A 1 88 ? 13.032 0.046 -13.312 1.00 75.94 88 LEU A O 1
ATOM 751 N N . ILE A 1 89 ? 11.326 1.299 -14.060 1.00 80.12 89 ILE A N 1
ATOM 752 C CA . ILE A 1 89 ? 11.632 2.480 -13.230 1.00 80.12 89 ILE A CA 1
ATOM 753 C C . ILE A 1 89 ? 10.757 2.602 -11.980 1.00 80.12 89 ILE A C 1
ATOM 755 O O . ILE A 1 89 ? 11.073 3.357 -11.064 1.00 80.12 89 ILE A O 1
ATOM 759 N N . LYS A 1 90 ? 9.644 1.863 -11.910 1.00 78.19 90 LYS A N 1
ATOM 760 C CA . LYS A 1 90 ? 8.757 1.870 -10.740 1.00 78.19 90 LYS A CA 1
ATOM 761 C C . LYS A 1 90 ? 8.089 0.522 -10.575 1.00 78.19 90 LYS A C 1
ATOM 763 O O . LYS A 1 90 ? 7.490 -0.002 -11.516 1.00 78.19 90 LYS A O 1
ATOM 768 N N . THR A 1 91 ? 8.106 -0.016 -9.362 1.00 84.00 91 THR A N 1
ATOM 769 C CA . THR A 1 91 ? 7.216 -1.121 -9.017 1.00 84.00 91 THR A CA 1
ATOM 770 C C . THR A 1 91 ? 6.819 -1.028 -7.548 1.00 84.00 91 THR A C 1
ATOM 772 O O . THR A 1 91 ? 7.620 -1.235 -6.638 1.00 84.00 91 THR A O 1
ATOM 775 N N . ASN A 1 92 ? 5.566 -0.642 -7.332 1.00 84.88 92 ASN A N 1
ATOM 776 C CA . ASN A 1 92 ? 5.036 -0.307 -6.022 1.00 84.88 92 ASN A CA 1
ATOM 777 C C . ASN A 1 92 ? 3.804 -1.151 -5.723 1.00 84.88 92 ASN A C 1
ATOM 779 O O . ASN A 1 92 ? 2.971 -1.399 -6.597 1.00 84.88 92 ASN A O 1
ATOM 783 N N . PHE A 1 93 ? 3.659 -1.525 -4.461 1.00 87.12 93 PHE A N 1
ATOM 784 C CA . PHE A 1 93 ? 2.454 -2.130 -3.925 1.00 87.12 93 PHE A CA 1
ATOM 785 C C . PHE A 1 93 ? 2.031 -1.389 -2.663 1.00 87.12 93 PHE A C 1
ATOM 787 O O . PHE A 1 93 ? 2.827 -1.229 -1.745 1.00 87.12 93 PHE A O 1
ATOM 794 N N . ILE A 1 94 ? 0.795 -0.909 -2.619 1.00 89.12 94 ILE A N 1
ATOM 795 C CA . ILE A 1 94 ? 0.265 -0.122 -1.507 1.00 89.12 94 ILE A CA 1
ATOM 796 C C . ILE A 1 94 ? -0.948 -0.844 -0.934 1.00 89.12 94 ILE A C 1
ATOM 798 O O . ILE A 1 94 ? -1.829 -1.246 -1.685 1.00 89.12 94 ILE A O 1
ATOM 802 N N . ILE A 1 95 ? -1.016 -0.973 0.385 1.00 90.44 95 ILE A N 1
ATOM 803 C CA . ILE A 1 95 ? -2.161 -1.507 1.127 1.00 90.44 95 ILE A CA 1
ATOM 804 C C . ILE A 1 95 ? -2.696 -0.392 2.020 1.00 90.44 95 ILE A C 1
ATOM 806 O O . ILE A 1 95 ? -1.926 0.165 2.793 1.00 90.44 95 ILE A O 1
ATOM 810 N N . LEU A 1 96 ? -3.989 -0.082 1.948 1.00 90.19 96 LEU A N 1
ATOM 811 C CA . LEU A 1 96 ? -4.672 0.821 2.877 1.00 90.19 96 LEU A CA 1
ATOM 812 C C . LEU A 1 96 ? -5.472 0.005 3.892 1.00 90.19 96 LEU A C 1
ATOM 814 O O . LEU A 1 96 ? -6.264 -0.849 3.496 1.00 90.19 96 LEU A O 1
ATOM 818 N N . LEU A 1 97 ? -5.293 0.288 5.182 1.00 91.94 97 LEU A N 1
ATOM 819 C CA . LEU A 1 97 ? -5.959 -0.385 6.297 1.00 91.94 97 LEU A CA 1
ATOM 820 C C . LEU A 1 97 ? -6.977 0.531 6.988 1.00 91.94 97 LEU A C 1
ATOM 822 O O . LEU A 1 97 ? -6.731 1.724 7.110 1.00 91.94 97 LEU A O 1
ATOM 826 N N . THR A 1 98 ? -8.064 -0.024 7.534 1.00 85.50 98 THR A N 1
ATOM 827 C CA . THR A 1 98 ? -9.151 0.712 8.222 1.00 85.50 98 THR A CA 1
ATOM 828 C C . THR A 1 98 ? -8.702 1.617 9.363 1.00 85.50 98 THR A C 1
ATOM 830 O O . THR A 1 98 ? -9.426 2.537 9.720 1.00 85.50 98 THR A O 1
ATOM 833 N N . HIS A 1 99 ? -7.521 1.368 9.915 1.00 88.44 99 HIS A N 1
ATOM 834 C CA . HIS A 1 99 ? -6.927 2.101 11.028 1.00 88.44 99 HIS A CA 1
ATOM 835 C C . HIS A 1 99 ? -6.128 3.332 10.580 1.00 88.44 99 HIS A C 1
ATOM 837 O O . HIS A 1 99 ? -5.147 3.667 11.226 1.00 88.44 99 HIS A O 1
ATOM 843 N N . GLU A 1 100 ? -6.463 3.948 9.444 1.00 92.06 100 GLU A N 1
ATOM 844 C CA . GLU A 1 100 ? -5.707 5.087 8.899 1.00 92.06 100 GLU A CA 1
ATOM 845 C C . GLU A 1 100 ? -4.205 4.788 8.765 1.00 92.06 100 GLU A C 1
ATOM 847 O O . GLU A 1 100 ? -3.341 5.586 9.131 1.00 92.06 100 GLU A O 1
ATOM 852 N N . ILE A 1 101 ? -3.890 3.593 8.256 1.00 94.44 101 ILE A N 1
ATOM 853 C CA . ILE A 1 101 ? -2.521 3.134 8.000 1.00 94.44 101 ILE A CA 1
ATOM 854 C C . ILE A 1 101 ? -2.405 2.741 6.529 1.00 94.44 101 ILE A C 1
ATOM 856 O O . ILE A 1 101 ? -3.274 2.050 5.995 1.00 94.44 101 ILE A O 1
ATOM 860 N N . ALA A 1 102 ? -1.316 3.137 5.874 1.00 93.50 102 ALA A N 1
ATOM 861 C CA . ALA A 1 102 ? -0.910 2.595 4.586 1.00 93.50 102 ALA A CA 1
ATOM 862 C C . ALA A 1 102 ? 0.436 1.891 4.677 1.00 93.50 102 ALA A C 1
ATOM 864 O O . ALA A 1 102 ? 1.376 2.410 5.268 1.00 93.50 102 ALA A O 1
ATOM 865 N N . ILE A 1 103 ? 0.545 0.739 4.023 1.00 93.62 103 ILE A N 1
ATOM 866 C CA . ILE A 1 103 ? 1.800 0.013 3.853 1.00 93.62 103 ILE A CA 1
ATOM 867 C C . ILE A 1 103 ? 2.191 0.094 2.383 1.00 93.62 103 ILE A C 1
ATOM 869 O O . ILE A 1 103 ? 1.506 -0.457 1.527 1.00 93.62 103 ILE A O 1
ATOM 873 N N . HIS A 1 104 ? 3.284 0.782 2.093 1.00 92.25 104 HIS A N 1
ATOM 874 C CA . HIS A 1 104 ? 3.852 0.947 0.764 1.00 92.25 104 HIS A CA 1
ATOM 875 C C . HIS A 1 104 ? 5.116 0.098 0.635 1.00 92.25 104 HIS A C 1
ATOM 877 O O . HIS A 1 104 ? 6.065 0.279 1.384 1.00 92.25 104 HIS A O 1
ATOM 883 N N . LEU A 1 105 ? 5.140 -0.819 -0.323 1.00 90.31 105 LEU A N 1
ATOM 884 C CA . LEU A 1 105 ? 6.307 -1.600 -0.705 1.00 90.31 105 LEU A CA 1
ATOM 885 C C . LEU A 1 105 ? 6.809 -1.123 -2.062 1.00 90.31 105 LEU A C 1
ATOM 887 O O . LEU A 1 105 ? 6.039 -1.103 -3.020 1.00 90.31 105 LEU A O 1
ATOM 891 N N . ASN A 1 1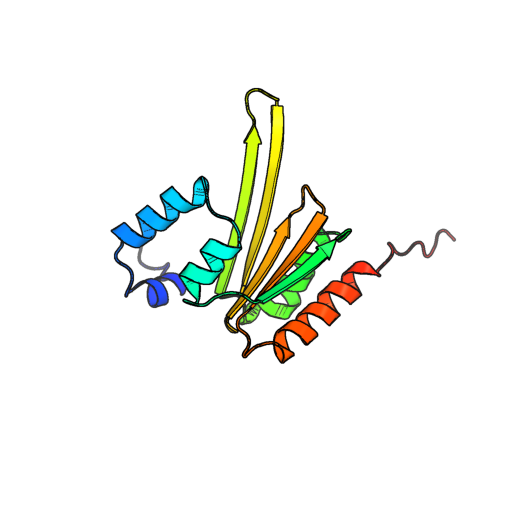06 ? 8.096 -0.813 -2.151 1.00 88.25 106 ASN A N 1
ATOM 892 C CA . ASN A 1 106 ? 8.786 -0.553 -3.408 1.00 88.25 106 ASN A CA 1
ATOM 893 C C . ASN A 1 106 ? 9.728 -1.728 -3.676 1.00 88.25 106 ASN A C 1
ATOM 895 O O . ASN A 1 106 ? 10.660 -1.950 -2.904 1.00 88.25 106 ASN A O 1
ATOM 899 N N . TYR A 1 107 ? 9.493 -2.493 -4.746 1.00 83.62 107 TYR A N 1
ATOM 900 C CA . TYR A 1 107 ? 10.346 -3.652 -5.038 1.00 83.62 107 TYR A CA 1
ATOM 901 C C . TYR A 1 107 ? 11.570 -3.297 -5.869 1.00 83.62 107 TYR A C 1
ATOM 903 O O . TYR A 1 107 ? 12.486 -4.110 -5.946 1.00 83.62 107 TYR A O 1
ATOM 911 N N . LEU A 1 108 ? 11.603 -2.135 -6.518 1.00 81.75 108 LEU A N 1
ATOM 912 C CA . LEU A 1 108 ? 12.800 -1.737 -7.248 1.00 81.75 108 LEU A CA 1
ATOM 913 C C . LEU A 1 108 ? 13.917 -1.422 -6.248 1.00 81.75 108 LEU A C 1
ATOM 915 O O . LEU A 1 108 ? 15.032 -1.910 -6.380 1.00 81.75 108 LEU A O 1
ATOM 919 N N . GLU A 1 109 ? 13.568 -0.697 -5.187 1.00 80.25 109 GLU A N 1
ATOM 920 C CA . GLU A 1 109 ? 14.485 -0.292 -4.117 1.00 80.25 109 GLU A CA 1
ATOM 921 C C . GLU A 1 109 ? 14.428 -1.211 -2.879 1.00 80.25 109 GLU A C 1
ATOM 923 O O . GLU A 1 109 ? 15.165 -1.007 -1.916 1.00 80.25 109 GLU A O 1
ATOM 928 N N . GLN A 1 110 ? 13.566 -2.235 -2.895 1.00 82.81 110 GLN A N 1
ATOM 929 C CA . GLN A 1 110 ? 13.405 -3.244 -1.834 1.00 82.81 110 GLN A CA 1
ATOM 930 C C . GLN A 1 110 ? 13.206 -2.632 -0.431 1.00 82.81 110 GLN A C 1
ATOM 932 O O . GLN A 1 110 ? 13.862 -3.025 0.541 1.00 82.81 110 GLN A O 1
ATOM 937 N N . TYR A 1 111 ? 12.283 -1.674 -0.311 1.00 87.75 111 TYR A N 1
ATOM 938 C CA . TYR A 1 111 ? 11.912 -1.071 0.972 1.00 87.75 111 TYR A CA 1
ATOM 939 C C . TYR A 1 111 ? 10.412 -1.162 1.255 1.00 87.75 111 TYR A C 1
ATOM 941 O O . TYR A 1 111 ? 9.581 -1.323 0.357 1.00 87.75 111 TYR A O 1
ATOM 949 N N . VAL A 1 112 ? 10.069 -1.009 2.535 1.00 90.69 112 VAL A N 1
ATOM 950 C CA . VAL A 1 112 ? 8.708 -0.752 3.008 1.00 90.69 112 VAL A CA 1
ATOM 951 C C . VAL A 1 112 ? 8.634 0.610 3.687 1.00 90.69 112 VAL A C 1
ATOM 953 O O . VAL A 1 112 ? 9.549 1.016 4.403 1.00 90.69 112 VAL A O 1
ATOM 956 N N . GLN A 1 113 ? 7.521 1.292 3.479 1.00 92.19 113 GLN A N 1
ATOM 957 C CA . GLN A 1 113 ? 7.106 2.501 4.164 1.00 92.19 113 GLN A CA 1
ATOM 958 C C . GLN A 1 113 ? 5.754 2.251 4.822 1.00 92.19 113 GLN A C 1
ATOM 960 O O . GLN A 1 113 ? 4.841 1.742 4.175 1.00 92.19 113 GLN A O 1
ATOM 965 N N . ILE A 1 114 ? 5.610 2.618 6.090 1.00 94.25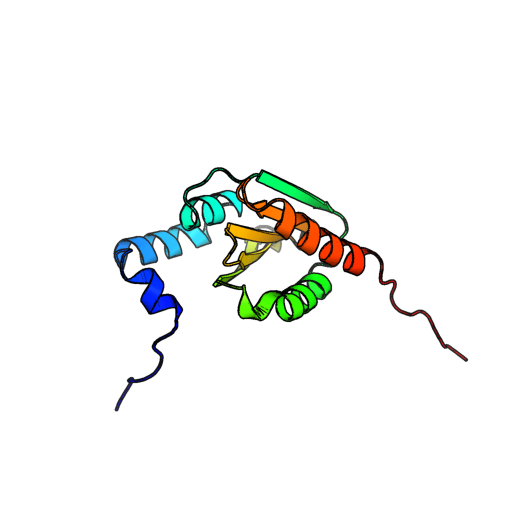 114 ILE A N 1
ATOM 966 C CA . ILE A 1 114 ? 4.315 2.654 6.765 1.00 94.25 114 ILE A CA 1
ATOM 967 C C . ILE A 1 114 ? 3.955 4.108 7.010 1.00 94.25 114 ILE A C 1
ATOM 969 O O . ILE A 1 114 ? 4.664 4.811 7.727 1.00 94.25 114 ILE A O 1
ATOM 973 N N . LEU A 1 115 ? 2.856 4.538 6.401 1.00 94.94 115 LEU A N 1
ATOM 974 C CA . LEU A 1 115 ? 2.262 5.852 6.582 1.00 94.94 115 LEU A CA 1
ATOM 975 C C . LEU A 1 115 ? 1.091 5.734 7.554 1.00 94.94 115 LEU A C 1
ATOM 977 O O . LEU A 1 115 ? 0.312 4.788 7.436 1.00 94.94 115 LEU A O 1
ATOM 981 N N . TYR A 1 116 ? 0.958 6.654 8.504 1.00 95.00 116 TYR A N 1
ATOM 982 C CA . TYR A 1 116 ? -0.082 6.558 9.531 1.00 95.00 116 TYR A CA 1
ATOM 983 C C . TYR A 1 116 ? -0.442 7.905 10.158 1.00 95.00 116 TYR A C 1
ATOM 985 O O . TYR A 1 116 ? 0.375 8.825 10.202 1.00 95.00 116 TYR A O 1
ATOM 993 N N . SER A 1 117 ? -1.663 8.006 10.682 1.00 91.00 117 SER A N 1
ATOM 994 C CA . SER A 1 117 ? -2.078 9.108 11.558 1.00 91.00 117 SER A CA 1
ATOM 995 C C . SER A 1 117 ? -1.524 8.913 12.976 1.00 91.00 117 SER A C 1
ATOM 997 O O . SER A 1 117 ? -1.376 7.784 13.449 1.00 91.00 117 SER A O 1
ATOM 999 N N . SER A 1 118 ? -1.209 10.003 13.683 1.00 85.00 118 SER A N 1
ATOM 1000 C CA . SER A 1 118 ? -0.539 9.973 14.998 1.00 85.00 118 SER A CA 1
ATOM 1001 C C . SER A 1 118 ? -1.306 9.199 16.078 1.00 85.00 118 SER A C 1
ATOM 1003 O O . SER A 1 118 ? -0.707 8.722 17.042 1.00 85.00 118 SER A O 1
ATOM 1005 N N . THR A 1 119 ? -2.612 9.016 15.902 1.00 88.06 119 THR A N 1
ATOM 1006 C CA . THR A 1 119 ? -3.482 8.226 16.781 1.00 88.06 119 THR A CA 1
ATOM 1007 C C . THR A 1 119 ? -3.217 6.719 16.719 1.00 88.06 119 THR A C 1
ATOM 1009 O O . THR A 1 119 ? -3.588 6.010 17.650 1.00 88.06 119 THR A O 1
ATOM 1012 N N . HIS A 1 120 ? -2.536 6.224 15.680 1.00 92.06 120 HIS A N 1
ATOM 1013 C CA . HIS A 1 120 ? -2.379 4.789 15.402 1.00 92.06 120 HIS A CA 1
ATOM 1014 C C . HIS A 1 120 ? -0.954 4.256 15.601 1.00 92.06 120 HIS A C 1
ATOM 1016 O O . HIS A 1 120 ? -0.587 3.194 15.093 1.00 92.06 120 HIS A O 1
ATOM 1022 N N . ILE A 1 121 ? -0.132 4.964 16.383 1.00 90.38 121 ILE A N 1
ATOM 1023 C CA . ILE A 1 121 ? 1.211 4.502 16.775 1.00 90.38 121 ILE A CA 1
ATOM 1024 C C . ILE A 1 121 ? 1.195 3.070 17.361 1.00 90.38 121 ILE A C 1
ATOM 1026 O O . ILE A 1 121 ? 2.078 2.281 17.001 1.00 90.38 121 ILE A O 1
ATOM 1030 N N . PRO A 1 122 ? 0.250 2.679 18.248 1.00 90.94 122 PRO A N 1
ATOM 1031 C CA . PRO A 1 122 ? 0.220 1.321 18.795 1.00 90.94 122 PRO A CA 1
ATOM 1032 C C . PRO A 1 122 ? 0.033 0.241 17.720 1.00 90.94 122 PRO A C 1
ATOM 1034 O O . PRO A 1 122 ? 0.750 -0.763 17.724 1.00 90.94 122 PRO A O 1
ATOM 1037 N N . GLU A 1 123 ? -0.884 0.452 16.778 1.00 92.12 123 GLU A N 1
ATOM 1038 C CA . GLU A 1 123 ? -1.147 -0.444 15.651 1.00 92.12 123 GLU A CA 1
ATOM 1039 C C . GLU A 1 123 ? 0.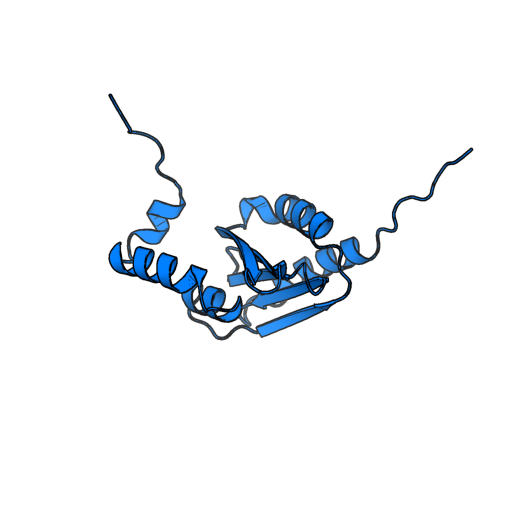076 -0.545 14.737 1.00 92.12 123 GLU A C 1
ATOM 1041 O O . GLU A 1 123 ? 0.500 -1.650 14.388 1.00 92.12 123 GLU A O 1
ATOM 1046 N N . VAL A 1 124 ? 0.710 0.587 14.426 1.00 92.69 124 VAL A N 1
ATOM 1047 C CA . VAL A 1 124 ? 1.930 0.635 13.608 1.00 92.69 124 VAL A CA 1
ATOM 1048 C C . VAL A 1 124 ? 3.052 -0.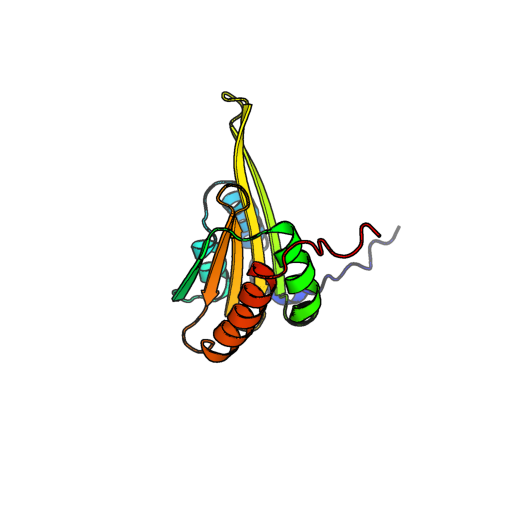170 14.245 1.00 92.69 124 VAL A C 1
ATOM 1050 O O . VAL A 1 124 ? 3.700 -0.948 13.553 1.00 92.69 124 VAL A O 1
ATOM 1053 N N . ARG A 1 125 ? 3.252 -0.082 15.567 1.00 90.94 125 ARG A N 1
ATOM 1054 C CA . ARG A 1 125 ? 4.255 -0.904 16.271 1.00 90.94 125 ARG A CA 1
ATOM 1055 C C . ARG A 1 125 ? 3.988 -2.404 16.124 1.00 90.94 125 ARG A C 1
ATOM 1057 O O . ARG A 1 125 ? 4.936 -3.174 15.961 1.00 90.94 125 ARG A O 1
ATOM 1064 N N . ARG A 1 126 ? 2.719 -2.831 16.146 1.00 90.56 126 ARG A N 1
ATOM 1065 C CA . ARG A 1 126 ? 2.347 -4.241 15.918 1.00 90.56 126 ARG A CA 1
ATOM 1066 C C . ARG A 1 126 ? 2.655 -4.670 14.485 1.00 90.56 126 ARG A C 1
ATOM 1068 O O . ARG A 1 126 ? 3.261 -5.724 14.294 1.00 90.56 126 ARG A O 1
ATOM 1075 N N . ILE A 1 127 ? 2.299 -3.845 13.498 1.00 90.38 127 ILE A N 1
ATOM 1076 C CA . ILE A 1 127 ? 2.632 -4.092 12.086 1.00 90.38 127 ILE A CA 1
ATOM 1077 C C . ILE A 1 127 ? 4.147 -4.161 11.905 1.00 90.38 127 ILE A C 1
ATOM 1079 O O . ILE A 1 127 ? 4.656 -5.076 11.261 1.00 90.38 127 ILE A O 1
ATOM 1083 N N . TRP A 1 128 ? 4.887 -3.257 12.542 1.00 89.50 128 TRP A N 1
ATOM 1084 C CA . TRP A 1 128 ? 6.342 -3.224 12.483 1.00 89.50 128 TRP A CA 1
ATOM 1085 C C . TRP A 1 128 ? 6.982 -4.498 13.028 1.00 89.50 128 TRP A C 1
ATOM 1087 O O . TRP A 1 128 ? 7.901 -5.033 12.412 1.00 89.50 128 TRP A O 1
ATOM 1097 N N . SER A 1 129 ? 6.470 -5.042 14.137 1.00 86.25 129 SER A N 1
ATOM 1098 C CA . SER A 1 129 ? 6.919 -6.344 14.648 1.00 86.25 129 SER A CA 1
ATOM 1099 C C . SER A 1 129 ? 6.766 -7.439 13.591 1.00 86.25 129 SER A C 1
ATOM 1101 O O . SER A 1 129 ? 7.699 -8.209 13.366 1.00 86.25 129 SER A O 1
ATOM 1103 N N . LYS A 1 130 ? 5.634 -7.464 12.874 1.00 84.44 130 LYS A N 1
ATOM 1104 C CA . LYS A 1 130 ? 5.398 -8.425 11.789 1.00 84.44 130 LYS A CA 1
ATOM 1105 C C . LYS A 1 130 ? 6.327 -8.220 10.603 1.00 84.44 130 LYS A C 1
ATOM 1107 O O . LYS A 1 130 ? 6.909 -9.187 10.125 1.00 84.44 130 LYS A O 1
ATOM 1112 N N . VAL A 1 131 ? 6.542 -6.980 10.174 1.00 83.62 131 VAL A N 1
ATOM 1113 C CA . VAL A 1 131 ? 7.515 -6.651 9.120 1.00 83.62 131 VAL A CA 1
ATOM 1114 C C . VAL A 1 131 ? 8.917 -7.155 9.495 1.00 83.62 131 VAL A C 1
ATOM 1116 O O . VAL A 1 131 ? 9.592 -7.779 8.676 1.00 83.62 131 VAL A O 1
ATOM 1119 N N . ARG A 1 132 ? 9.350 -6.955 10.747 1.00 77.75 132 ARG A N 1
ATOM 1120 C CA . ARG A 1 132 ? 10.678 -7.387 11.216 1.00 77.75 132 ARG A CA 1
ATOM 1121 C C . ARG A 1 132 ? 10.811 -8.905 11.319 1.00 77.75 132 ARG A C 1
ATOM 1123 O O . ARG A 1 132 ? 11.838 -9.429 10.908 1.00 77.75 132 ARG A O 1
ATOM 1130 N N . GLU A 1 133 ? 9.787 -9.626 11.780 1.00 76.06 133 GLU A N 1
ATOM 1131 C CA . GLU A 1 133 ? 9.769 -11.105 11.766 1.00 76.06 133 GLU A CA 1
ATOM 1132 C C . GLU A 1 133 ? 10.020 -11.672 10.350 1.00 76.06 133 GLU A C 1
ATOM 1134 O O . GLU A 1 133 ? 10.608 -12.741 10.170 1.00 76.06 133 GLU A O 1
ATOM 1139 N N . ILE A 1 134 ? 9.598 -10.936 9.321 1.00 68.38 134 ILE A N 1
ATOM 1140 C CA . ILE A 1 134 ? 9.726 -11.325 7.914 1.00 68.38 134 ILE A CA 1
ATOM 1141 C C . ILE A 1 134 ? 11.122 -11.011 7.369 1.00 68.38 134 ILE A C 1
ATOM 1143 O O . ILE A 1 134 ? 11.619 -11.747 6.517 1.00 68.38 134 ILE A O 1
ATOM 1147 N N . HIS A 1 135 ? 11.789 -9.992 7.916 1.00 61.28 135 HIS A N 1
ATOM 1148 C CA . HIS A 1 135 ? 13.169 -9.641 7.583 1.00 61.28 135 HIS A CA 1
ATOM 1149 C C . HIS A 1 135 ? 14.178 -10.746 7.967 1.00 61.28 135 HIS A C 1
ATOM 1151 O O . HIS A 1 135 ? 15.209 -10.877 7.310 1.00 61.28 135 HIS A O 1
ATOM 1157 N N . PHE A 1 136 ? 13.875 -11.561 8.991 1.00 51.56 136 PHE A N 1
ATOM 1158 C CA . PHE A 1 136 ? 14.830 -12.496 9.614 1.00 51.56 136 PHE A CA 1
ATOM 1159 C C . PHE A 1 136 ? 14.613 -13.984 9.342 1.00 51.56 136 PHE A C 1
ATOM 1161 O O . PHE A 1 136 ? 15.407 -14.806 9.800 1.00 51.56 136 PHE A O 1
ATOM 1168 N N . THR A 1 137 ? 13.595 -14.377 8.581 1.00 47.91 137 THR A N 1
ATOM 1169 C CA . THR A 1 137 ? 13.478 -15.789 8.198 1.00 47.91 137 THR A CA 1
ATOM 1170 C C . THR A 1 137 ? 14.416 -16.062 7.025 1.00 47.91 137 THR A C 1
ATOM 1172 O O . THR A 1 137 ? 14.019 -15.947 5.864 1.00 47.91 137 THR A O 1
ATOM 1175 N N . LYS A 1 138 ? 15.676 -16.415 7.333 1.00 42.41 138 LYS A N 1
ATOM 1176 C CA . LYS A 1 138 ? 16.581 -17.089 6.386 1.00 42.41 138 LYS A CA 1
ATOM 1177 C C . LYS A 1 138 ? 15.795 -18.192 5.655 1.00 42.41 138 LYS A C 1
ATOM 1179 O O . LYS A 1 138 ? 14.918 -18.795 6.276 1.00 42.41 138 LYS A O 1
ATOM 1184 N N . PRO A 1 139 ? 16.066 -18.468 4.368 1.00 42.44 139 PRO A N 1
ATOM 1185 C CA . 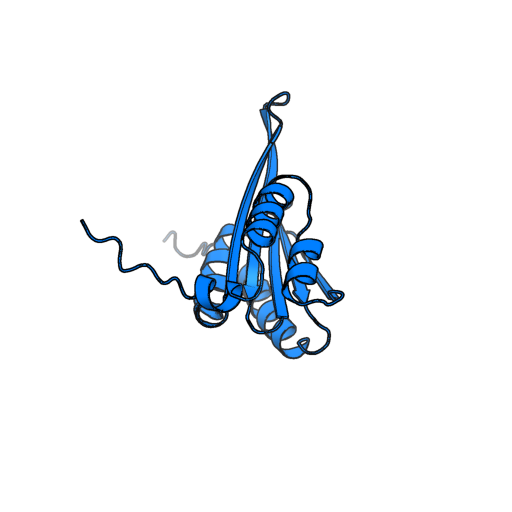PRO A 1 139 ? 15.634 -19.738 3.805 1.00 42.44 139 PRO A CA 1
ATOM 1186 C C . PRO A 1 139 ? 16.178 -20.833 4.723 1.00 42.44 139 PRO A C 1
ATOM 1188 O O . PRO A 1 139 ? 17.347 -20.776 5.115 1.00 42.44 139 PRO A O 1
ATOM 1191 N N . ASP A 1 140 ? 15.321 -21.766 5.123 1.00 39.78 140 ASP A N 1
ATOM 1192 C CA . ASP A 1 140 ? 15.735 -22.941 5.870 1.00 39.78 140 ASP A CA 1
ATOM 1193 C C . ASP A 1 140 ? 16.744 -23.719 5.014 1.00 39.78 140 ASP A C 1
ATOM 1195 O O . ASP A 1 140 ? 16.390 -24.598 4.237 1.00 39.78 140 ASP A O 1
ATOM 1199 N N . CYS A 1 141 ? 18.033 -23.412 5.155 1.00 39.03 141 CYS A N 1
ATOM 1200 C CA . CYS A 1 141 ? 19.083 -24.390 4.920 1.00 39.03 141 CYS A CA 1
ATOM 1201 C C . CYS A 1 141 ? 19.039 -25.358 6.102 1.00 39.03 141 CYS A C 1
ATOM 1203 O O . CYS A 1 141 ? 19.893 -25.323 6.986 1.00 39.03 141 CYS A O 1
ATOM 1205 N N . GLN A 1 142 ? 18.004 -26.191 6.146 1.00 43.44 142 GLN A N 1
ATOM 1206 C CA . GLN A 1 142 ? 17.993 -27.388 6.964 1.00 43.44 142 GLN A CA 1
ATOM 1207 C C . GLN A 1 142 ? 17.654 -28.585 6.085 1.00 43.44 142 GLN A C 1
ATOM 1209 O O . GLN A 1 142 ? 16.598 -28.654 5.463 1.00 43.44 142 GLN A O 1
ATOM 1214 N N . ASN A 1 143 ? 18.586 -29.539 6.124 1.00 43.09 143 ASN A N 1
ATOM 1215 C CA . ASN A 1 143 ? 18.490 -30.925 5.677 1.00 43.09 143 ASN A CA 1
ATOM 1216 C C . ASN A 1 143 ? 18.795 -31.196 4.199 1.00 43.09 143 ASN A C 1
ATOM 1218 O O . ASN A 1 143 ? 17.972 -31.729 3.462 1.00 43.09 143 ASN A O 1
ATOM 1222 N N . SER A 1 144 ? 20.053 -30.977 3.814 1.00 37.38 144 SER A N 1
ATOM 1223 C CA . SER A 1 144 ? 20.741 -32.020 3.042 1.00 37.38 144 SER A CA 1
ATOM 1224 C C . SER A 1 144 ? 21.332 -32.993 4.061 1.00 37.38 144 SER A C 1
ATOM 1226 O O . SER A 1 144 ? 22.241 -32.624 4.804 1.00 37.38 144 SER A O 1
ATOM 1228 N N . LYS A 1 145 ? 20.681 -34.153 4.184 1.00 38.53 145 LYS A N 1
ATOM 1229 C CA . LYS A 1 145 ? 21.168 -35.313 4.937 1.00 38.53 145 LYS A CA 1
ATOM 1230 C C . LYS A 1 145 ? 22.462 -35.847 4.335 1.00 38.53 145 LYS A C 1
ATOM 1232 O O . LYS A 1 145 ? 22.619 -35.700 3.103 1.00 38.53 145 LYS A O 1
#